Protein AF-A0A382QB35-F1 (afdb_monomer_lite)

Radius of gyration: 14.3 Å; chains: 1; bounding box: 39×26×36 Å

Structure (mmCIF, N/CA/C/O backbone):
data_AF-A0A382QB35-F1
#
_entry.id   AF-A0A382QB35-F1
#
loop_
_atom_site.group_PDB
_atom_site.id
_atom_site.type_symbol
_atom_site.label_atom_id
_atom_site.label_alt_id
_atom_site.label_comp_id
_atom_site.label_asym_id
_atom_site.label_entity_id
_atom_site.label_seq_id
_atom_site.pdbx_PDB_ins_code
_atom_site.Cartn_x
_atom_site.Cartn_y
_atom_site.Cartn_z
_atom_site.occupancy
_atom_site.B_iso_or_equiv
_atom_site.auth_seq_id
_atom_site.auth_comp_id
_atom_site.auth_asym_id
_atom_site.auth_atom_id
_atom_site.pdbx_PDB_model_num
ATOM 1 N N . MET A 1 1 ? -1.355 3.164 12.726 1.00 84.69 1 MET A N 1
ATOM 2 C CA . MET A 1 1 ? 0.019 3.136 12.165 1.00 84.69 1 MET A CA 1
ATOM 3 C C . MET A 1 1 ? 0.702 1.779 12.272 1.00 84.69 1 MET A C 1
ATOM 5 O O . MET A 1 1 ? 0.924 1.176 11.233 1.00 84.69 1 MET A O 1
ATOM 9 N N . LEU A 1 2 ? 1.004 1.259 13.472 1.00 90.19 2 LEU A N 1
ATOM 10 C CA . LEU A 1 2 ? 1.764 0.003 13.611 1.00 90.19 2 LEU A CA 1
ATOM 11 C C . LEU A 1 2 ? 1.088 -1.197 12.923 1.00 90.19 2 LEU A C 1
ATOM 13 O O . LEU A 1 2 ? 1.726 -1.883 12.132 1.00 90.19 2 LEU A O 1
ATOM 17 N N . ALA A 1 3 ? -0.212 -1.402 13.154 1.00 91.88 3 ALA A N 1
ATOM 18 C CA . ALA A 1 3 ? -0.965 -2.486 12.516 1.00 91.88 3 ALA A CA 1
ATOM 19 C C . ALA A 1 3 ? -0.982 -2.377 10.978 1.00 91.88 3 ALA A C 1
ATOM 21 O O . ALA A 1 3 ? -0.844 -3.385 10.292 1.00 91.88 3 ALA A O 1
ATOM 22 N N . LEU A 1 4 ? -1.080 -1.154 10.439 1.00 92.94 4 LEU A N 1
ATOM 23 C CA . LEU A 1 4 ? -1.058 -0.890 8.994 1.00 92.94 4 LEU A CA 1
ATOM 24 C C . LEU A 1 4 ? 0.327 -1.147 8.367 1.00 92.94 4 LEU A C 1
ATOM 26 O O . LEU A 1 4 ? 0.418 -1.651 7.251 1.00 92.94 4 LEU A O 1
ATOM 30 N N . ALA A 1 5 ? 1.409 -0.866 9.095 1.00 92.81 5 ALA A N 1
ATOM 31 C CA . ALA A 1 5 ? 2.762 -1.194 8.648 1.00 92.81 5 ALA A CA 1
ATOM 32 C C . ALA A 1 5 ? 3.023 -2.710 8.691 1.00 92.81 5 ALA A C 1
ATOM 34 O O . ALA A 1 5 ? 3.533 -3.282 7.730 1.00 92.81 5 ALA A O 1
ATOM 35 N N . ILE A 1 6 ? 2.619 -3.383 9.776 1.00 93.94 6 ILE A N 1
ATOM 36 C CA . ILE A 1 6 ? 2.768 -4.839 9.913 1.00 93.94 6 ILE A CA 1
ATOM 37 C C . ILE A 1 6 ? 1.948 -5.566 8.842 1.00 93.94 6 ILE A C 1
ATOM 39 O O . ILE A 1 6 ? 2.478 -6.465 8.190 1.00 93.94 6 ILE A O 1
ATOM 43 N N . LYS A 1 7 ? 0.686 -5.167 8.603 1.00 93.62 7 LYS A N 1
ATOM 44 C CA . LYS A 1 7 ? -0.130 -5.798 7.551 1.00 93.62 7 LYS A CA 1
ATOM 45 C C . LYS A 1 7 ? 0.489 -5.637 6.177 1.00 93.62 7 LYS A C 1
ATOM 47 O O . LYS A 1 7 ? 0.387 -6.555 5.375 1.00 93.62 7 LYS A O 1
ATOM 52 N N . HIS A 1 8 ? 1.133 -4.502 5.907 1.00 94.00 8 HIS A N 1
ATOM 53 C CA . HIS A 1 8 ? 1.750 -4.245 4.609 1.00 94.00 8 HIS A CA 1
ATOM 54 C C . HIS A 1 8 ? 2.916 -5.189 4.368 1.00 94.00 8 HIS A C 1
ATOM 56 O O . HIS A 1 8 ? 2.915 -5.897 3.368 1.00 94.00 8 HIS A O 1
ATOM 62 N N . PHE A 1 9 ? 3.823 -5.298 5.341 1.00 93.06 9 PHE A N 1
ATOM 63 C CA . PHE A 1 9 ? 4.925 -6.252 5.289 1.00 93.06 9 PHE A CA 1
ATOM 64 C C . PHE A 1 9 ? 4.431 -7.692 5.095 1.00 93.06 9 PHE A C 1
ATOM 66 O O . PHE A 1 9 ? 4.926 -8.418 4.233 1.00 93.06 9 PHE A O 1
ATOM 73 N N . LEU A 1 10 ? 3.432 -8.114 5.876 1.00 93.38 10 LEU A N 1
ATOM 74 C CA . LEU A 1 10 ? 2.891 -9.465 5.762 1.00 93.38 10 LEU A CA 1
ATOM 75 C C . LEU A 1 10 ? 2.225 -9.700 4.398 1.00 93.38 10 LEU A C 1
ATOM 77 O O . LEU A 1 10 ? 2.428 -10.749 3.789 1.00 93.38 10 LEU A O 1
ATOM 81 N N . ALA A 1 11 ? 1.459 -8.733 3.898 1.00 92.25 11 ALA A N 1
ATOM 82 C CA . ALA A 1 11 ? 0.795 -8.825 2.605 1.00 92.25 11 ALA A CA 1
ATOM 83 C C . ALA A 1 11 ? 1.796 -8.852 1.437 1.00 92.25 11 ALA A C 1
ATOM 85 O O . ALA A 1 11 ? 1.647 -9.696 0.557 1.00 92.25 11 ALA A O 1
ATOM 86 N N . ASP A 1 12 ? 2.842 -8.021 1.460 1.00 88.56 12 ASP A N 1
ATOM 87 C CA . ASP A 1 12 ? 3.858 -7.954 0.403 1.00 88.56 12 ASP A CA 1
ATOM 88 C C . ASP A 1 12 ? 4.753 -9.198 0.358 1.00 88.56 12 ASP A C 1
ATOM 90 O O . ASP A 1 12 ? 5.032 -9.713 -0.728 1.00 88.56 12 ASP A O 1
ATOM 94 N N . TYR A 1 13 ? 5.211 -9.675 1.522 1.00 87.56 13 TYR A N 1
ATOM 95 C CA . TYR A 1 13 ? 6.325 -10.629 1.601 1.00 87.56 13 TYR A CA 1
ATOM 96 C C . TYR A 1 13 ? 5.949 -12.023 2.106 1.00 87.56 13 TYR A C 1
ATOM 98 O O . TYR A 1 13 ? 6.663 -12.979 1.805 1.00 87.56 13 TYR A O 1
ATOM 106 N N . VAL A 1 14 ? 4.866 -12.165 2.875 1.00 89.62 14 VAL A N 1
ATOM 107 C CA . VAL A 1 14 ? 4.491 -13.448 3.501 1.00 89.62 14 VAL A CA 1
ATOM 108 C C . VAL A 1 14 ? 3.303 -14.086 2.790 1.00 89.62 14 VAL A C 1
ATOM 110 O O . VAL A 1 14 ? 3.344 -15.267 2.451 1.00 89.62 14 VAL A O 1
ATOM 113 N N . PHE A 1 15 ? 2.240 -13.318 2.549 1.00 86.81 15 PHE A N 1
ATOM 114 C CA . PHE A 1 15 ? 0.975 -13.855 2.043 1.00 86.81 15 PHE A CA 1
ATOM 115 C C . PHE A 1 15 ? 0.836 -13.801 0.528 1.00 86.81 15 PHE A C 1
ATOM 117 O O . PHE A 1 15 ? 0.055 -14.563 -0.048 1.00 86.81 15 PHE A O 1
ATOM 124 N N . ASN A 1 16 ? 1.583 -12.925 -0.137 1.00 79.19 16 ASN A N 1
ATOM 125 C CA . ASN A 1 16 ? 1.517 -12.803 -1.578 1.00 79.19 16 ASN A CA 1
ATOM 126 C C . ASN A 1 16 ? 2.706 -13.497 -2.251 1.00 79.19 16 ASN A C 1
ATOM 128 O O . ASN A 1 16 ? 3.863 -13.141 -2.054 1.00 79.19 16 ASN A O 1
ATOM 132 N N . SER A 1 17 ? 2.421 -14.478 -3.108 1.00 66.56 17 SER A N 1
ATOM 133 C CA . SER A 1 17 ? 3.432 -15.040 -4.010 1.00 66.56 17 SER A CA 1
ATOM 134 C C . SER A 1 17 ? 3.843 -13.988 -5.043 1.00 66.56 17 SER A C 1
ATOM 136 O O . SER A 1 17 ? 2.966 -13.255 -5.501 1.00 66.56 17 SER A O 1
ATOM 138 N N . ILE A 1 18 ? 5.119 -13.973 -5.455 1.00 67.19 18 ILE A N 1
ATOM 139 C CA . ILE A 1 18 ? 5.727 -13.001 -6.388 1.00 67.19 18 ILE A CA 1
ATOM 140 C C . ILE A 1 18 ? 4.724 -12.551 -7.470 1.00 67.19 18 ILE A C 1
ATOM 142 O O . ILE A 1 18 ? 4.425 -13.314 -8.395 1.00 67.19 18 ILE A O 1
ATOM 146 N N . PRO A 1 19 ? 4.165 -11.334 -7.361 1.00 67.25 19 PRO A N 1
ATOM 147 C CA . PRO A 1 19 ? 3.098 -10.899 -8.246 1.00 67.25 19 PRO A CA 1
ATOM 148 C C . PRO A 1 19 ? 3.659 -10.610 -9.641 1.00 67.25 19 PRO A C 1
ATOM 150 O O . PRO A 1 19 ? 4.358 -9.622 -9.869 1.00 67.25 19 PRO A O 1
ATOM 153 N N . SER A 1 20 ? 3.346 -11.484 -10.597 1.00 71.12 20 SER A N 1
ATOM 154 C CA . SER A 1 20 ? 3.672 -11.286 -12.009 1.00 71.12 20 SER A CA 1
ATOM 155 C C . SER A 1 20 ? 2.801 -10.185 -12.618 1.00 71.12 20 SER A C 1
ATOM 157 O O . SER A 1 20 ? 1.622 -10.075 -12.292 1.00 71.12 20 SER A O 1
ATOM 159 N N . ASN A 1 21 ? 3.345 -9.432 -13.576 1.00 82.75 21 ASN A N 1
ATOM 160 C CA . ASN A 1 21 ? 2.583 -8.532 -14.453 1.00 82.75 21 ASN A CA 1
ATOM 161 C C . ASN A 1 21 ? 1.937 -7.293 -13.803 1.00 82.75 21 ASN A C 1
ATOM 163 O O . ASN A 1 21 ? 1.087 -6.674 -14.433 1.00 82.75 21 ASN A O 1
ATOM 167 N N . LYS A 1 22 ? 2.411 -6.830 -12.635 1.00 85.38 22 LYS A N 1
ATOM 168 C CA . LYS A 1 22 ? 1.965 -5.556 -12.016 1.00 85.38 22 LYS A CA 1
ATOM 169 C C . LYS A 1 22 ? 2.064 -4.316 -12.928 1.00 85.38 22 LYS A C 1
ATOM 171 O O . LYS A 1 22 ? 1.404 -3.315 -12.690 1.00 85.38 22 LYS A O 1
ATOM 176 N N . HIS A 1 23 ? 2.874 -4.372 -13.984 1.00 90.38 23 HIS A N 1
ATOM 177 C CA . HIS A 1 23 ? 2.997 -3.312 -14.992 1.00 90.38 23 HIS A CA 1
ATOM 178 C C . HIS A 1 23 ? 1.829 -3.267 -16.003 1.00 90.38 23 HIS A C 1
ATOM 180 O O . HIS A 1 23 ? 1.784 -2.364 -16.842 1.00 90.38 23 HIS A O 1
ATOM 186 N N . ILE A 1 24 ? 0.917 -4.245 -15.969 1.00 92.19 24 ILE A N 1
ATOM 187 C CA . ILE A 1 24 ? -0.296 -4.307 -16.789 1.00 92.19 24 ILE A CA 1
ATOM 188 C C . ILE A 1 24 ? -1.478 -3.933 -15.893 1.00 92.19 24 ILE A C 1
ATOM 190 O O . ILE A 1 24 ? -1.773 -4.622 -14.916 1.00 92.19 24 ILE A O 1
ATOM 194 N N . TYR A 1 25 ? -2.156 -2.840 -16.239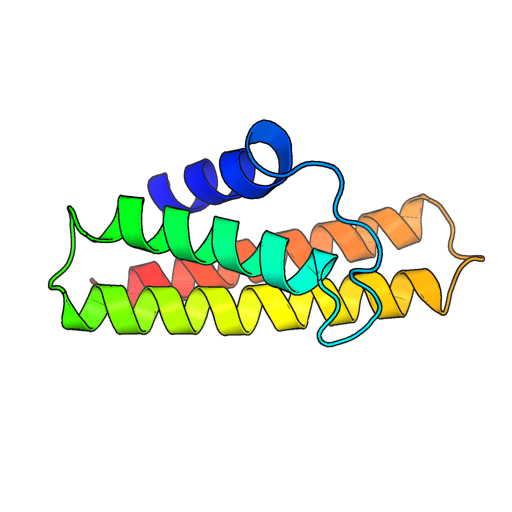 1.00 93.50 25 TYR A N 1
ATOM 195 C CA . TYR A 1 25 ? -3.344 -2.393 -15.519 1.00 93.50 25 TYR A CA 1
ATOM 196 C C . TYR A 1 25 ? -4.442 -3.458 -15.629 1.00 93.50 25 TYR A C 1
ATOM 198 O O . TYR A 1 25 ? -4.737 -3.936 -16.722 1.00 93.50 25 TYR A O 1
ATOM 206 N N . GLY A 1 26 ? -5.023 -3.852 -14.500 1.00 91.12 26 GLY A N 1
ATOM 207 C CA . GLY A 1 26 ? -6.081 -4.857 -14.423 1.00 91.12 26 GLY A CA 1
ATOM 208 C C . GLY A 1 26 ? -5.585 -6.295 -14.563 1.00 91.12 26 GLY A C 1
ATOM 209 O O . GLY A 1 26 ? -6.393 -7.202 -14.740 1.00 91.12 26 GLY A O 1
ATOM 210 N N . SER A 1 27 ? -4.272 -6.542 -14.492 1.00 92.38 27 SER A N 1
ATOM 211 C CA . SER A 1 27 ? -3.756 -7.911 -14.535 1.00 92.38 27 SER A CA 1
ATOM 212 C C . SER A 1 27 ? -4.257 -8.740 -13.350 1.00 92.38 27 SER A C 1
ATOM 214 O O . SER A 1 27 ? -4.435 -8.232 -12.239 1.00 92.38 27 SER A O 1
ATOM 216 N N . SER A 1 28 ? -4.414 -10.047 -13.559 1.00 90.06 28 SER A N 1
ATOM 217 C CA . SER A 1 28 ? -4.787 -10.980 -12.488 1.00 90.06 28 SER A CA 1
ATOM 218 C C . SER A 1 28 ? -3.807 -10.928 -11.311 1.00 90.06 28 SER A C 1
ATOM 220 O O . SER A 1 28 ? -4.229 -10.976 -10.158 1.00 90.06 28 SER A O 1
ATOM 222 N N . GLY A 1 29 ? -2.510 -10.754 -11.588 1.00 89.12 29 GLY A N 1
ATOM 223 C CA . GLY A 1 29 ? -1.477 -10.591 -10.565 1.00 89.12 29 GLY A CA 1
ATOM 224 C C . GLY A 1 29 ? -1.635 -9.307 -9.750 1.00 89.12 29 GLY A C 1
ATOM 225 O O . GLY A 1 29 ? -1.549 -9.356 -8.525 1.00 89.12 29 GLY A O 1
ATOM 226 N N . SER A 1 30 ? -1.921 -8.172 -10.400 1.00 90.44 30 SER A N 1
ATOM 227 C CA . SER A 1 30 ? -2.172 -6.903 -9.700 1.00 90.44 30 SER A CA 1
ATOM 228 C C . SER A 1 30 ? -3.470 -6.922 -8.899 1.00 90.44 30 SER A C 1
ATOM 230 O O . SER A 1 30 ? -3.484 -6.437 -7.774 1.00 90.44 30 SER A O 1
ATOM 232 N N . ILE A 1 31 ? -4.539 -7.519 -9.438 1.00 92.62 31 ILE A N 1
ATOM 233 C CA . ILE A 1 31 ? -5.827 -7.615 -8.739 1.00 92.62 31 ILE A CA 1
ATOM 234 C C . ILE A 1 31 ? -5.694 -8.532 -7.525 1.00 92.62 31 ILE A C 1
ATOM 236 O O . ILE A 1 31 ? -6.113 -8.155 -6.439 1.00 92.62 31 ILE A O 1
ATOM 240 N N . ARG A 1 32 ? -5.052 -9.698 -7.669 1.00 92.44 32 ARG A N 1
ATOM 241 C CA . ARG A 1 32 ? -4.821 -10.608 -6.540 1.00 92.44 32 ARG A CA 1
ATOM 242 C C . ARG A 1 32 ? -4.004 -9.944 -5.436 1.00 92.44 32 ARG A C 1
ATOM 244 O O . ARG A 1 32 ? -4.344 -10.085 -4.266 1.00 92.44 32 ARG A O 1
ATOM 251 N N . HIS A 1 33 ? -2.946 -9.229 -5.810 1.00 93.19 33 HIS A N 1
ATOM 252 C CA . HIS A 1 33 ? -2.138 -8.479 -4.859 1.00 93.19 33 HIS A CA 1
ATOM 253 C C . HIS A 1 33 ? -2.988 -7.446 -4.110 1.00 93.19 33 HIS A C 1
ATOM 255 O O . HIS A 1 33 ? -3.066 -7.491 -2.886 1.00 93.19 33 HIS A O 1
ATOM 261 N N . LEU A 1 34 ? -3.716 -6.603 -4.846 1.00 94.44 34 LEU A N 1
ATOM 262 C CA . LEU A 1 34 ? -4.660 -5.640 -4.284 1.00 94.44 34 LEU A CA 1
ATOM 263 C C . LEU A 1 34 ? -5.658 -6.301 -3.318 1.00 94.44 34 LEU A C 1
ATOM 265 O O . LEU A 1 34 ? -5.849 -5.811 -2.208 1.00 94.44 34 LEU A O 1
ATOM 269 N N . SER A 1 35 ? -6.260 -7.433 -3.695 1.00 94.12 35 SER A N 1
ATOM 270 C CA . SER A 1 35 ? -7.226 -8.142 -2.848 1.00 94.12 35 SER A CA 1
ATOM 271 C C . SER A 1 35 ? -6.627 -8.586 -1.513 1.00 94.12 35 SER A C 1
ATOM 273 O O . SER A 1 35 ? -7.303 -8.496 -0.492 1.00 94.12 35 SER A O 1
ATOM 275 N N . ILE A 1 36 ? -5.364 -9.025 -1.496 1.00 94.88 36 ILE A N 1
ATOM 276 C CA . ILE A 1 36 ? -4.661 -9.396 -0.259 1.00 94.88 36 ILE A CA 1
ATOM 277 C C . ILE A 1 36 ? -4.462 -8.160 0.628 1.00 94.88 36 ILE A C 1
ATOM 279 O O . ILE A 1 36 ? -4.740 -8.225 1.826 1.00 94.88 36 ILE A O 1
ATOM 283 N N . HIS A 1 37 ? -4.044 -7.026 0.056 1.00 95.44 37 HIS A N 1
ATOM 284 C CA . HIS A 1 37 ? -3.870 -5.784 0.816 1.00 95.44 37 HIS A CA 1
ATOM 285 C C . HIS A 1 37 ? -5.186 -5.263 1.390 1.00 95.44 37 HIS A C 1
ATOM 287 O O . HIS A 1 37 ? -5.241 -4.954 2.580 1.00 95.44 37 HIS A O 1
ATOM 293 N N . MET A 1 38 ? -6.253 -5.240 0.588 1.00 96.62 38 MET A N 1
ATOM 294 C CA . MET A 1 38 ? -7.581 -4.826 1.045 1.0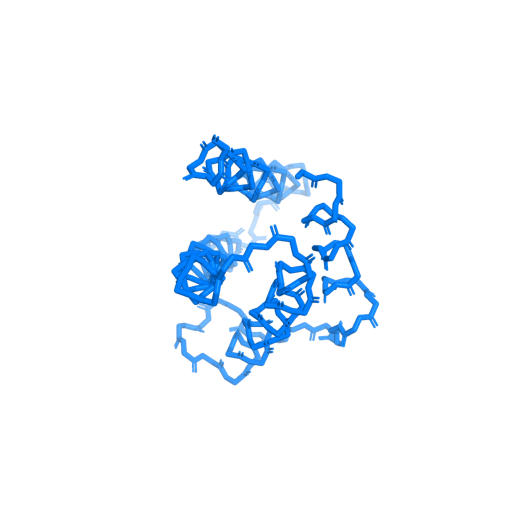0 96.62 38 MET A CA 1
ATOM 295 C C . MET A 1 38 ? -8.120 -5.756 2.137 1.00 96.62 38 MET A C 1
ATOM 297 O O . MET A 1 38 ? -8.625 -5.277 3.148 1.00 96.62 38 MET A O 1
ATOM 301 N N . PHE A 1 39 ? -7.968 -7.076 1.979 1.00 97.06 39 PHE A N 1
ATOM 302 C CA . PHE A 1 39 ? -8.396 -8.049 2.985 1.00 97.06 39 PHE A CA 1
ATOM 303 C C . PHE A 1 39 ? -7.692 -7.826 4.327 1.00 97.06 39 PHE A C 1
ATOM 305 O O . PHE A 1 39 ? -8.350 -7.730 5.361 1.00 97.06 39 PHE A O 1
ATOM 312 N N . TRP A 1 40 ? -6.363 -7.701 4.322 1.00 96.12 40 TRP A N 1
ATOM 313 C CA . TRP A 1 40 ? -5.614 -7.502 5.560 1.00 96.12 40 TRP A CA 1
ATOM 314 C C . TRP A 1 40 ? -5.816 -6.113 6.162 1.00 96.12 40 TRP A C 1
ATOM 316 O O . TRP A 1 40 ? -5.831 -5.997 7.383 1.00 96.12 40 TRP A O 1
ATOM 326 N N . CYS A 1 41 ? -6.022 -5.075 5.346 1.00 95.94 41 CYS A N 1
ATOM 327 C CA . CYS A 1 41 ? -6.398 -3.746 5.827 1.00 95.94 41 CYS A CA 1
ATOM 328 C C . CYS A 1 41 ? -7.742 -3.788 6.570 1.00 95.94 41 CYS A C 1
ATOM 330 O O . CYS A 1 41 ? -7.826 -3.363 7.723 1.00 95.94 41 CYS A O 1
ATOM 332 N N . PHE A 1 42 ? -8.757 -4.410 5.966 1.00 97.19 42 PHE A N 1
ATOM 333 C CA . PHE A 1 42 ? -10.0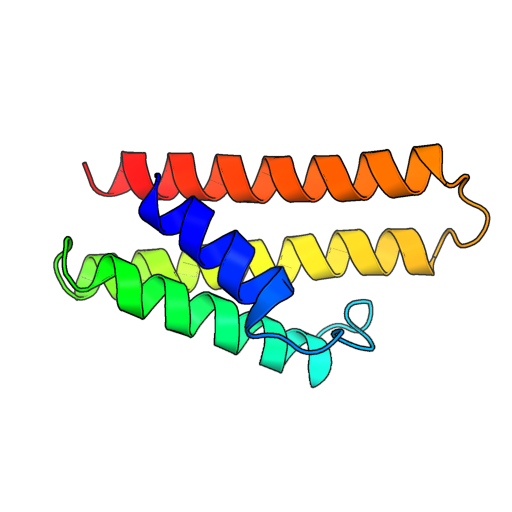53 -4.624 6.606 1.00 97.19 42 PHE A CA 1
ATOM 334 C C . PHE A 1 42 ? -9.908 -5.419 7.912 1.00 97.19 42 PHE A C 1
ATOM 336 O O . PHE A 1 42 ? -10.408 -5.004 8.957 1.00 97.19 42 PHE A O 1
ATOM 343 N N . ALA A 1 43 ? -9.169 -6.533 7.871 1.00 96.31 43 ALA A N 1
ATOM 344 C CA . ALA A 1 43 ? -8.988 -7.430 9.008 1.00 96.31 43 ALA A CA 1
ATOM 345 C C . ALA A 1 43 ? -8.294 -6.768 10.207 1.00 96.31 43 ALA A C 1
ATOM 347 O O . ALA A 1 43 ? -8.594 -7.136 11.340 1.00 96.31 43 ALA A O 1
ATOM 348 N N . VAL A 1 44 ? -7.385 -5.808 9.990 1.00 95.12 44 VAL A N 1
ATOM 349 C CA . VAL A 1 44 ? -6.754 -5.075 11.101 1.00 95.12 44 VAL A CA 1
ATOM 350 C C . VAL A 1 44 ? -7.604 -3.911 11.605 1.00 95.12 44 VAL A C 1
ATOM 352 O O . VAL A 1 44 ? -7.566 -3.624 12.798 1.00 95.12 44 VAL A O 1
ATOM 355 N N . LEU A 1 45 ? -8.366 -3.241 10.734 1.00 94.62 45 LEU A N 1
ATOM 356 C CA . LEU A 1 45 ? -9.122 -2.039 11.102 1.00 94.62 45 LEU A CA 1
ATOM 357 C C . LEU A 1 45 ? -10.476 -2.338 11.762 1.00 94.62 45 LEU A C 1
ATOM 359 O O . LEU A 1 45 ? -10.923 -1.544 12.588 1.00 94.62 45 LEU A O 1
ATOM 363 N N . ILE A 1 46 ? -11.104 -3.481 11.462 1.00 96.62 46 ILE A N 1
ATOM 364 C CA . ILE A 1 46 ? -12.439 -3.836 11.982 1.00 96.62 46 ILE A CA 1
ATOM 365 C C . ILE A 1 46 ? -12.514 -3.919 13.515 1.00 96.62 46 ILE A C 1
ATOM 367 O O . ILE A 1 46 ? -13.584 -3.771 14.096 1.00 96.62 46 ILE A O 1
ATOM 371 N N . TRP A 1 47 ? -11.377 -4.124 14.181 1.00 93.81 47 TRP A N 1
ATOM 372 C CA . TRP A 1 47 ? -11.291 -4.225 15.642 1.00 93.81 47 TRP A CA 1
ATOM 373 C C . TRP A 1 47 ? -11.148 -2.878 16.352 1.00 93.81 47 TRP A C 1
ATOM 375 O O . TRP A 1 47 ? -11.200 -2.831 17.578 1.00 93.81 47 TRP A O 1
ATOM 385 N N . VAL A 1 48 ? -10.908 -1.802 15.601 1.00 92.25 48 VAL A N 1
ATOM 386 C CA . VAL A 1 48 ? -10.546 -0.488 16.154 1.00 92.25 48 VAL A CA 1
ATOM 387 C C . VAL A 1 48 ? -11.472 0.627 15.689 1.00 92.25 48 VAL A C 1
ATOM 389 O O . VAL A 1 48 ? -11.540 1.652 16.358 1.00 92.25 48 VAL A O 1
ATOM 392 N N . LEU A 1 49 ? -12.178 0.444 14.571 1.00 94.31 49 LEU A N 1
ATOM 393 C CA . LEU A 1 49 ? -12.991 1.479 13.941 1.00 94.31 49 LEU A CA 1
ATOM 394 C C . LEU A 1 49 ? -14.417 0.994 13.650 1.00 94.31 49 LEU A C 1
ATOM 396 O O . LEU A 1 49 ? -14.620 -0.199 13.408 1.00 94.31 49 LEU A O 1
ATOM 400 N N . PRO A 1 50 ? -15.405 1.907 13.604 1.00 95.31 50 PRO A N 1
ATOM 401 C CA . PRO A 1 50 ? -16.738 1.589 13.105 1.00 95.31 50 PRO A CA 1
ATOM 402 C C . PRO A 1 50 ? -16.707 1.137 11.633 1.00 95.31 50 PRO A C 1
ATOM 404 O O . PRO A 1 50 ? -15.822 1.516 10.862 1.00 95.31 50 PRO A O 1
ATOM 407 N N . LEU A 1 51 ? -17.672 0.300 11.237 1.00 96.00 51 LEU A N 1
ATOM 408 C CA . LEU A 1 51 ? -17.653 -0.413 9.952 1.00 96.00 51 LEU A CA 1
ATOM 409 C C . LEU A 1 51 ? -17.605 0.514 8.723 1.00 96.00 51 LEU A C 1
ATOM 411 O O . LEU A 1 51 ? -16.929 0.201 7.746 1.00 96.00 51 LEU A O 1
ATOM 415 N N . ASP A 1 52 ? -18.300 1.646 8.761 1.00 95.62 52 ASP A N 1
ATOM 416 C CA . ASP A 1 52 ? -18.286 2.668 7.711 1.00 95.62 52 ASP A CA 1
ATOM 417 C C . ASP A 1 52 ? -16.877 3.242 7.486 1.00 95.62 52 ASP A C 1
ATOM 419 O O . ASP A 1 52 ? -16.390 3.247 6.351 1.00 95.62 52 ASP A O 1
ATOM 423 N N . TYR A 1 53 ? -16.171 3.608 8.559 1.00 95.25 53 TYR A N 1
ATOM 424 C CA . TYR A 1 53 ? -14.776 4.054 8.488 1.00 95.25 53 TYR A CA 1
ATOM 425 C C . TYR A 1 53 ? -13.839 2.955 7.980 1.00 95.25 53 TYR A C 1
ATOM 427 O O . TYR A 1 53 ? -12.941 3.234 7.186 1.00 95.25 53 TYR A O 1
ATOM 435 N N . VAL A 1 54 ? -14.053 1.697 8.380 1.00 96.31 54 VAL A N 1
ATOM 436 C CA . VAL A 1 54 ? -13.255 0.551 7.904 1.00 96.31 54 VAL A CA 1
ATOM 437 C C . VAL A 1 54 ? -13.407 0.369 6.397 1.00 96.31 54 VAL A C 1
ATOM 439 O O . VAL A 1 54 ? -12.409 0.182 5.697 1.00 96.31 54 VAL A O 1
ATOM 442 N N . ILE A 1 55 ? -14.639 0.442 5.885 1.00 96.56 55 ILE A N 1
ATOM 443 C CA . ILE A 1 55 ? -14.926 0.323 4.451 1.00 96.56 55 ILE A CA 1
ATOM 444 C C . ILE A 1 55 ? -14.248 1.464 3.687 1.00 96.56 55 ILE A C 1
ATOM 446 O O . ILE A 1 55 ? -13.548 1.203 2.706 1.00 96.56 55 ILE A O 1
ATOM 450 N N . MET A 1 56 ? -14.395 2.707 4.156 1.00 96.19 56 MET A N 1
ATOM 451 C CA . MET A 1 56 ? -13.773 3.875 3.525 1.00 96.19 56 MET A CA 1
ATOM 452 C C . MET A 1 56 ? -12.243 3.788 3.527 1.00 96.19 56 MET A C 1
ATOM 454 O O . MET A 1 56 ? -11.619 3.976 2.484 1.00 96.19 56 MET A O 1
ATOM 458 N N . ALA A 1 57 ? -11.636 3.450 4.667 1.00 95.88 57 ALA A N 1
ATOM 459 C CA . ALA A 1 57 ? -10.188 3.323 4.801 1.00 95.88 57 ALA A CA 1
ATOM 460 C C . ALA A 1 57 ? -9.626 2.189 3.932 1.00 95.88 57 ALA A C 1
ATOM 462 O O . ALA A 1 57 ? -8.605 2.370 3.275 1.00 95.88 57 ALA A O 1
ATOM 463 N N . THR A 1 58 ? -10.312 1.044 3.874 1.00 96.88 58 THR A N 1
ATOM 464 C CA . THR A 1 58 ? -9.906 -0.098 3.041 1.00 96.88 58 THR A CA 1
ATOM 465 C C . THR A 1 58 ? -10.012 0.226 1.552 1.00 96.88 58 THR A C 1
ATOM 467 O O . THR A 1 58 ? -9.121 -0.123 0.778 1.00 96.88 58 THR A O 1
ATOM 470 N N . ALA A 1 59 ? -11.088 0.900 1.135 1.00 97.50 59 ALA A N 1
ATOM 471 C CA . ALA A 1 59 ? -11.263 1.328 -0.249 1.00 97.50 59 ALA A CA 1
ATOM 472 C C . ALA A 1 59 ? -10.200 2.356 -0.659 1.00 97.50 59 ALA A C 1
ATOM 474 O O . ALA A 1 59 ? -9.641 2.259 -1.751 1.00 97.50 59 ALA A O 1
ATOM 475 N N . PHE A 1 60 ? -9.889 3.305 0.227 1.00 97.19 60 PHE A N 1
ATOM 476 C CA . PHE A 1 60 ? -8.849 4.304 0.006 1.00 97.19 60 PHE A CA 1
ATOM 477 C C . PHE A 1 60 ? -7.451 3.678 -0.082 1.00 97.19 60 PHE A C 1
ATOM 479 O O . PHE A 1 60 ? -6.744 3.916 -1.060 1.00 97.19 60 PHE A O 1
ATOM 486 N N . ASP A 1 61 ? -7.087 2.826 0.882 1.00 96.75 61 ASP A N 1
ATOM 487 C CA . ASP A 1 61 ? -5.837 2.056 0.881 1.00 96.75 61 ASP A CA 1
ATOM 488 C C . ASP A 1 61 ? -5.691 1.254 -0.414 1.00 96.75 61 ASP A C 1
ATOM 490 O O . ASP A 1 61 ? -4.709 1.403 -1.129 1.00 96.75 61 ASP A O 1
ATOM 494 N N . GLY A 1 62 ? -6.715 0.476 -0.778 1.00 96.81 62 GLY A N 1
ATOM 495 C CA . GLY A 1 62 ? -6.706 -0.310 -2.007 1.00 96.81 62 GLY A CA 1
ATOM 496 C C . GLY A 1 62 ? -6.563 0.543 -3.270 1.00 96.81 62 GLY A C 1
ATOM 497 O O . GLY A 1 62 ? -5.817 0.180 -4.181 1.00 96.81 62 GLY A O 1
ATOM 498 N N . PHE A 1 63 ? -7.241 1.692 -3.334 1.00 97.56 63 PHE A N 1
ATOM 499 C CA . PHE A 1 63 ? -7.144 2.599 -4.474 1.00 97.56 63 PHE A CA 1
ATOM 500 C C . PHE A 1 63 ? -5.725 3.149 -4.643 1.00 97.56 63 PHE A C 1
ATOM 502 O O . PHE A 1 63 ? -5.186 3.079 -5.750 1.00 97.56 63 PHE A O 1
ATOM 509 N N . ILE A 1 64 ? -5.118 3.673 -3.574 1.00 97.62 64 ILE A N 1
ATOM 510 C CA . ILE A 1 64 ? -3.759 4.222 -3.636 1.00 97.62 64 ILE A CA 1
ATOM 511 C C . ILE A 1 64 ? -2.752 3.109 -3.928 1.00 97.62 64 ILE A C 1
ATOM 513 O O . ILE A 1 64 ? -2.015 3.226 -4.910 1.00 97.62 64 ILE A O 1
ATOM 517 N N . HIS A 1 65 ? -2.821 2.003 -3.179 1.00 95.38 65 HIS A N 1
ATOM 518 C CA . HIS A 1 65 ? -1.928 0.844 -3.299 1.00 95.38 65 HIS A CA 1
ATOM 519 C C . HIS A 1 65 ? -1.879 0.313 -4.727 1.00 95.38 65 HIS A C 1
ATOM 521 O O . HIS A 1 65 ? -0.816 0.085 -5.300 1.00 95.38 65 HIS A O 1
ATOM 527 N N . TYR A 1 66 ? -3.040 0.146 -5.355 1.00 95.69 66 TYR A N 1
ATOM 528 C CA . TYR A 1 66 ? -3.104 -0.361 -6.719 1.00 95.69 66 TYR A CA 1
ATOM 529 C C . TYR A 1 66 ? -2.453 0.583 -7.741 1.00 95.69 66 TYR A C 1
ATOM 531 O O . TYR A 1 66 ? -1.729 0.133 -8.636 1.00 95.69 66 TYR A O 1
ATOM 539 N N . HIS A 1 67 ? -2.700 1.890 -7.622 1.00 96.25 67 HIS A N 1
ATOM 540 C CA . HIS A 1 67 ? -2.173 2.865 -8.573 1.00 96.25 67 HIS A CA 1
ATOM 541 C C . HIS A 1 67 ? -0.674 3.097 -8.387 1.00 96.25 67 HIS A C 1
ATOM 543 O O . HIS A 1 67 ? 0.044 3.159 -9.388 1.00 96.25 67 HIS A O 1
ATOM 549 N N . GLU A 1 68 ? -0.178 3.181 -7.152 1.00 95.81 68 GLU A N 1
ATOM 550 C CA . GLU A 1 68 ? 1.256 3.349 -6.901 1.00 95.81 68 GLU A CA 1
ATOM 551 C C . GLU A 1 68 ? 2.061 2.140 -7.398 1.00 95.81 68 GLU A C 1
ATOM 553 O O . GLU A 1 68 ? 3.037 2.310 -8.138 1.00 95.81 68 GLU A O 1
ATOM 558 N N . ASP A 1 69 ? 1.579 0.920 -7.136 1.00 93.88 69 ASP A N 1
ATOM 559 C CA . ASP A 1 69 ? 2.214 -0.308 -7.610 1.00 93.88 69 ASP A CA 1
ATOM 560 C C . ASP A 1 69 ? 2.269 -0.375 -9.135 1.00 93.88 69 ASP A C 1
ATOM 562 O O . ASP A 1 69 ? 3.293 -0.769 -9.715 1.00 93.88 69 ASP A O 1
ATOM 566 N N . TYR A 1 70 ? 1.162 -0.010 -9.789 1.00 95.50 70 TYR A N 1
ATOM 567 C CA . TYR A 1 70 ? 1.081 0.041 -11.241 1.00 95.50 70 TYR A CA 1
ATOM 568 C C . TYR A 1 70 ? 2.074 1.058 -11.805 1.00 95.50 70 TYR A C 1
ATOM 570 O O . TYR A 1 70 ? 2.846 0.713 -12.701 1.00 95.50 70 TYR A O 1
ATOM 578 N N . ILE A 1 71 ? 2.103 2.284 -11.273 1.00 96.00 71 ILE A N 1
ATOM 579 C CA . ILE A 1 71 ? 2.991 3.355 -11.745 1.00 96.00 71 ILE A CA 1
ATOM 580 C C . ILE A 1 71 ? 4.456 2.942 -11.576 1.00 96.00 71 ILE A C 1
ATOM 582 O O . ILE A 1 71 ? 5.213 2.992 -12.551 1.00 96.00 71 ILE A O 1
ATOM 586 N N . LYS A 1 72 ? 4.843 2.451 -10.391 1.00 94.94 72 LYS A N 1
ATOM 587 C CA . LYS A 1 72 ? 6.188 1.923 -10.106 1.00 94.94 72 LYS A CA 1
ATOM 588 C C . LYS A 1 72 ? 6.572 0.838 -11.107 1.00 94.94 72 LYS A C 1
ATOM 590 O O . LYS A 1 72 ? 7.614 0.911 -11.765 1.00 94.94 72 LYS A O 1
ATOM 595 N N . SER A 1 73 ? 5.723 -0.179 -11.237 1.00 93.88 73 SER A N 1
ATOM 596 C CA . SER A 1 73 ? 6.012 -1.356 -12.057 1.00 93.88 73 SER A CA 1
ATOM 597 C C . SER A 1 73 ? 6.059 -1.006 -13.542 1.00 93.88 73 SER A C 1
ATOM 599 O O . SER A 1 73 ? 6.929 -1.495 -14.262 1.00 93.88 73 SER A O 1
ATOM 601 N N . LYS A 1 74 ? 5.162 -0.131 -14.011 1.00 95.38 74 LYS A N 1
ATOM 602 C CA . LYS A 1 74 ? 5.136 0.371 -15.387 1.00 95.38 74 LYS A CA 1
ATOM 603 C C . LYS A 1 74 ? 6.376 1.196 -15.705 1.00 95.38 74 LYS A C 1
ATOM 605 O O . LYS A 1 74 ? 6.948 1.018 -16.781 1.00 95.38 74 LYS A O 1
ATOM 610 N N . PHE A 1 75 ? 6.806 2.053 -14.781 1.00 95.69 75 PHE A N 1
ATOM 611 C CA . PHE A 1 75 ? 8.016 2.854 -14.929 1.00 95.69 75 PHE A CA 1
ATOM 612 C C . PHE A 1 75 ? 9.256 1.960 -15.056 1.00 95.69 75 PHE A C 1
ATOM 614 O O . PHE A 1 75 ? 9.983 2.058 -16.043 1.00 95.69 75 PHE A O 1
ATOM 621 N N . ILE A 1 76 ? 9.445 1.010 -14.133 1.00 95.00 76 ILE A N 1
ATOM 622 C CA . ILE A 1 76 ? 10.565 0.053 -14.184 1.00 95.00 76 ILE A CA 1
ATOM 623 C C . ILE A 1 76 ? 10.505 -0.811 -15.453 1.00 95.00 76 ILE A C 1
ATOM 625 O O . ILE A 1 76 ? 11.538 -1.106 -16.052 1.00 95.00 76 ILE A O 1
ATOM 629 N N . TYR A 1 77 ? 9.306 -1.202 -15.893 1.00 93.94 77 TYR A N 1
ATOM 630 C CA . TYR A 1 77 ? 9.124 -1.982 -17.117 1.00 93.94 77 TYR A CA 1
ATOM 631 C C . TYR A 1 77 ? 9.494 -1.202 -18.386 1.00 93.94 77 TYR A C 1
ATOM 633 O O . TYR A 1 77 ? 10.061 -1.787 -19.310 1.00 93.94 77 TYR A O 1
ATOM 641 N N . LYS A 1 78 ? 9.171 0.099 -18.445 1.00 95.56 78 LYS A N 1
ATOM 642 C CA . LYS A 1 78 ? 9.500 0.980 -19.577 1.00 95.56 78 LYS A CA 1
ATOM 643 C C . LYS A 1 78 ? 10.993 1.323 -19.627 1.00 95.56 78 LYS A C 1
ATOM 645 O O . LYS A 1 78 ? 11.518 1.499 -20.719 1.00 95.56 78 LYS A O 1
ATOM 650 N N . HIS A 1 79 ? 11.650 1.376 -18.470 1.00 95.19 79 HIS A N 1
ATOM 651 C CA . HIS A 1 79 ? 13.046 1.781 -18.314 1.00 95.19 79 HIS A CA 1
A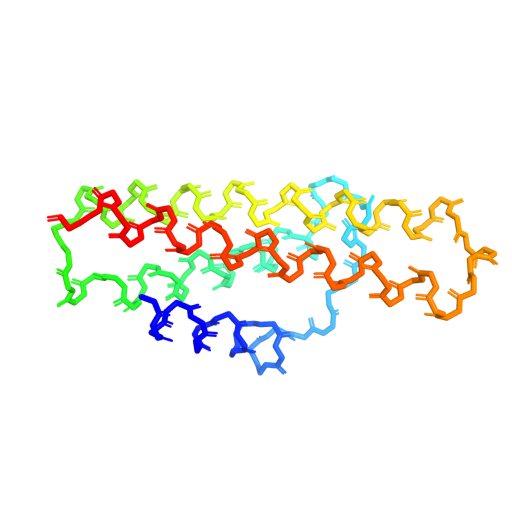TOM 652 C C . HIS A 1 79 ? 13.914 0.620 -17.802 1.00 95.19 79 HIS A C 1
ATOM 654 O O . HIS A 1 79 ? 14.422 0.620 -16.674 1.00 95.19 79 HIS A O 1
ATOM 660 N N . LYS A 1 80 ? 14.057 -0.424 -18.625 1.00 91.12 80 LYS A N 1
ATOM 661 C CA . LYS A 1 80 ? 14.751 -1.668 -18.238 1.00 91.12 80 LYS A CA 1
ATOM 662 C C . LYS A 1 80 ? 16.242 -1.446 -17.978 1.00 91.12 80 LYS A C 1
ATOM 664 O O . LYS A 1 80 ? 16.815 -2.132 -17.127 1.00 91.12 80 LYS A O 1
ATOM 669 N N . GLU A 1 81 ? 16.817 -0.466 -18.667 1.00 95.19 81 GLU A N 1
ATOM 670 C CA . GLU A 1 81 ? 18.198 0.011 -18.613 1.00 95.19 81 GLU A CA 1
ATOM 671 C C . GLU A 1 81 ? 18.564 0.754 -17.320 1.00 95.19 81 GLU A C 1
ATOM 673 O O . GLU A 1 81 ? 19.742 1.016 -17.084 1.00 95.19 81 GLU A O 1
ATOM 678 N N . LEU A 1 82 ? 17.588 1.074 -16.458 1.00 94.50 82 LEU A N 1
ATOM 679 C CA . LEU A 1 82 ? 17.874 1.715 -15.177 1.00 94.50 82 LEU A CA 1
ATOM 680 C C . LEU A 1 82 ? 18.856 0.890 -14.347 1.00 94.50 82 LEU A C 1
ATOM 682 O O . LEU A 1 82 ? 18.699 -0.326 -14.172 1.00 94.50 82 LEU A O 1
ATOM 686 N N . SER A 1 83 ? 19.816 1.601 -13.754 1.00 96.50 83 SER A N 1
ATOM 687 C CA . SER A 1 83 ? 20.724 1.032 -12.768 1.00 96.50 83 SER A CA 1
ATOM 688 C C . SER A 1 83 ? 19.945 0.424 -11.597 1.00 96.50 83 SER A C 1
ATOM 690 O O . SER A 1 83 ? 18.826 0.842 -11.271 1.00 96.50 83 SER A O 1
ATOM 692 N N . ILE A 1 84 ? 20.563 -0.536 -10.908 1.00 94.81 84 ILE A N 1
ATOM 693 C CA . ILE A 1 84 ? 19.990 -1.114 -9.687 1.00 94.81 84 ILE A CA 1
ATOM 694 C C . ILE A 1 84 ? 19.692 -0.036 -8.635 1.00 94.81 84 ILE A C 1
ATOM 696 O O . ILE A 1 84 ? 18.684 -0.111 -7.936 1.00 94.81 84 ILE A O 1
ATOM 700 N N . HIS A 1 85 ? 20.529 1.004 -8.569 1.00 95.94 85 HIS A N 1
ATOM 701 C CA . HIS A 1 85 ? 20.350 2.125 -7.657 1.00 95.94 85 HIS A CA 1
ATOM 702 C C . HIS A 1 85 ? 19.076 2.914 -7.979 1.00 95.94 85 HIS A C 1
ATOM 704 O O . HIS A 1 85 ? 18.267 3.161 -7.088 1.00 95.94 85 HIS A O 1
ATOM 710 N N . SER A 1 86 ? 18.848 3.237 -9.253 1.00 95.31 86 SER A N 1
ATOM 711 C CA . SER A 1 86 ? 17.654 3.960 -9.698 1.00 95.31 86 SER A CA 1
ATOM 712 C C . SER A 1 86 ? 16.377 3.144 -9.488 1.00 95.31 86 SER A C 1
ATOM 714 O O . SER A 1 86 ? 15.393 3.676 -8.980 1.00 95.31 86 SER A O 1
ATOM 716 N N . LYS A 1 87 ? 16.396 1.837 -9.796 1.00 94.00 87 LYS A N 1
ATOM 717 C CA . LYS A 1 87 ? 15.263 0.935 -9.509 1.00 94.00 87 LYS A CA 1
ATOM 718 C C . LYS A 1 87 ? 14.946 0.907 -8.015 1.00 94.00 87 LYS A C 1
ATOM 720 O O . LYS A 1 87 ? 13.784 0.975 -7.632 1.00 94.00 87 LYS A O 1
ATOM 725 N N . ARG A 1 88 ? 15.981 0.886 -7.172 1.00 94.94 88 ARG A N 1
ATOM 726 C CA . ARG A 1 88 ? 15.837 0.930 -5.717 1.00 94.94 88 ARG A CA 1
ATOM 727 C C . ARG A 1 88 ? 15.234 2.251 -5.230 1.00 94.94 88 ARG A C 1
ATOM 729 O O . ARG A 1 88 ? 14.374 2.203 -4.365 1.00 94.94 88 ARG A O 1
ATOM 736 N N . ILE A 1 89 ? 15.630 3.402 -5.783 1.00 96.25 89 ILE A N 1
ATOM 737 C CA . ILE A 1 89 ? 15.005 4.702 -5.458 1.00 96.25 89 ILE A CA 1
ATOM 738 C C . ILE A 1 89 ? 13.505 4.670 -5.762 1.00 96.25 89 ILE A C 1
ATOM 740 O O . ILE A 1 89 ? 12.705 5.071 -4.925 1.00 96.25 89 ILE A O 1
ATOM 744 N N . VAL A 1 90 ? 13.125 4.155 -6.933 1.00 95.50 90 VAL A N 1
ATOM 745 C CA . VAL A 1 90 ? 11.718 4.052 -7.345 1.00 95.50 90 VAL A CA 1
ATOM 746 C C . VAL A 1 90 ? 10.925 3.143 -6.396 1.00 95.50 90 VAL A C 1
ATOM 748 O O . VAL A 1 90 ? 9.821 3.497 -5.995 1.00 95.50 90 VAL A O 1
ATOM 751 N N . THR A 1 91 ? 11.506 2.023 -5.957 1.00 93.19 91 THR A N 1
ATOM 752 C CA . THR A 1 91 ? 10.892 1.164 -4.931 1.00 93.19 91 THR A CA 1
ATOM 753 C C . THR A 1 91 ? 10.803 1.847 -3.561 1.00 93.19 91 THR A C 1
ATOM 755 O O . THR A 1 91 ? 9.802 1.695 -2.878 1.00 93.19 91 THR A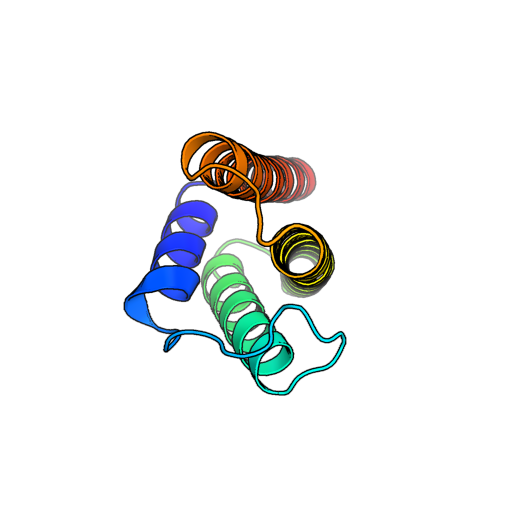 O 1
ATOM 758 N N . TRP A 1 92 ? 11.806 2.621 -3.137 1.00 94.06 92 TRP A N 1
ATOM 759 C CA . TRP A 1 92 ? 11.728 3.362 -1.870 1.00 94.06 92 TRP A CA 1
ATOM 760 C C . TRP A 1 92 ? 10.690 4.481 -1.901 1.00 94.06 92 TRP A C 1
ATOM 762 O O . TRP A 1 92 ? 10.043 4.738 -0.890 1.00 94.06 92 TRP A O 1
ATOM 772 N N . PHE A 1 93 ? 10.518 5.134 -3.049 1.00 96.06 93 PHE A N 1
ATOM 773 C CA . PHE A 1 93 ? 9.474 6.137 -3.230 1.00 96.06 93 PHE A CA 1
ATOM 774 C C . PHE A 1 93 ? 8.077 5.523 -3.092 1.00 96.06 93 PHE A C 1
ATOM 776 O O . PHE A 1 93 ? 7.217 6.088 -2.430 1.00 96.06 93 PHE A O 1
ATOM 783 N N . ASP A 1 94 ? 7.880 4.331 -3.644 1.00 94.50 94 ASP A N 1
ATOM 784 C CA . ASP A 1 94 ? 6.670 3.541 -3.430 1.00 94.50 94 ASP A CA 1
ATOM 785 C C . ASP A 1 94 ? 6.439 3.231 -1.942 1.00 94.50 94 ASP A C 1
ATOM 787 O O . ASP A 1 94 ? 5.366 3.518 -1.425 1.00 94.50 94 ASP A O 1
ATOM 791 N N . GLN A 1 95 ? 7.456 2.785 -1.198 1.00 93.75 95 GLN A N 1
ATOM 792 C CA . GLN A 1 95 ? 7.316 2.583 0.254 1.00 93.75 95 GLN A CA 1
ATOM 793 C C . GLN A 1 95 ? 6.955 3.876 1.008 1.00 93.75 95 GLN A C 1
ATOM 795 O O . GLN A 1 95 ? 6.183 3.843 1.967 1.00 93.75 95 GLN A O 1
ATOM 800 N N . LEU A 1 96 ? 7.483 5.026 0.576 1.00 95.75 96 LEU A N 1
ATOM 801 C CA . LEU A 1 96 ? 7.128 6.322 1.152 1.00 95.75 96 LEU A CA 1
ATOM 802 C C . LEU A 1 96 ? 5.640 6.640 0.950 1.00 95.75 96 LEU A C 1
ATOM 804 O O . LEU A 1 96 ? 4.990 7.086 1.894 1.00 95.75 96 LEU A O 1
ATOM 808 N N . VAL A 1 97 ? 5.091 6.400 -0.242 1.00 96.81 97 VAL A N 1
ATOM 809 C CA . VAL A 1 97 ? 3.675 6.669 -0.535 1.00 96.81 97 VAL A CA 1
ATOM 810 C C . VAL A 1 97 ? 2.751 5.767 0.294 1.00 96.81 97 VAL A C 1
ATOM 812 O O . VAL A 1 97 ? 1.784 6.274 0.869 1.00 96.81 97 VAL A O 1
ATOM 815 N N . HIS A 1 98 ? 3.097 4.494 0.506 1.00 94.94 98 HIS A N 1
ATOM 816 C CA . HIS A 1 98 ? 2.360 3.621 1.430 1.00 94.94 98 HIS A CA 1
ATOM 817 C C . HIS A 1 98 ? 2.367 4.165 2.871 1.00 94.94 98 HIS A C 1
ATOM 819 O O . HIS A 1 98 ? 1.325 4.228 3.525 1.00 94.94 98 HIS A O 1
ATOM 825 N N . ILE A 1 99 ? 3.525 4.611 3.378 1.00 94.81 99 ILE A N 1
ATOM 826 C CA . ILE A 1 99 ? 3.628 5.197 4.726 1.00 94.81 99 ILE A CA 1
ATOM 827 C C . ILE A 1 99 ? 2.767 6.460 4.839 1.00 94.81 99 ILE A C 1
ATOM 829 O O . ILE A 1 99 ? 2.038 6.613 5.820 1.00 94.81 99 ILE A O 1
ATOM 833 N N . LEU A 1 100 ? 2.821 7.347 3.842 1.00 96.50 100 LEU A N 1
ATOM 834 C CA . LEU A 1 100 ? 2.000 8.561 3.804 1.00 96.50 100 LEU A CA 1
ATOM 835 C C . LEU A 1 100 ? 0.503 8.228 3.774 1.00 96.50 100 LEU A C 1
ATOM 837 O O . LEU A 1 100 ? -0.274 8.852 4.495 1.00 96.50 100 LEU A O 1
ATOM 841 N N . THR A 1 101 ? 0.109 7.200 3.022 1.00 95.81 101 THR A N 1
ATOM 842 C CA . THR A 1 101 ? -1.269 6.689 2.988 1.00 95.81 101 THR A CA 1
ATOM 843 C C . THR A 1 101 ? -1.718 6.223 4.370 1.00 95.81 101 THR A C 1
ATOM 845 O O . THR A 1 101 ? -2.801 6.586 4.824 1.00 95.81 101 THR A O 1
ATOM 848 N N . TYR A 1 102 ? -0.868 5.499 5.103 1.00 94.81 102 TYR A N 1
ATOM 849 C CA . TYR A 1 102 ? -1.181 5.071 6.468 1.00 94.81 102 TYR A CA 1
ATOM 850 C C . TYR A 1 102 ? -1.273 6.227 7.456 1.00 94.81 102 TYR A C 1
ATOM 852 O O . TYR A 1 102 ? -2.147 6.192 8.322 1.00 94.81 102 TYR A O 1
ATOM 860 N N . ILE A 1 103 ? -0.416 7.245 7.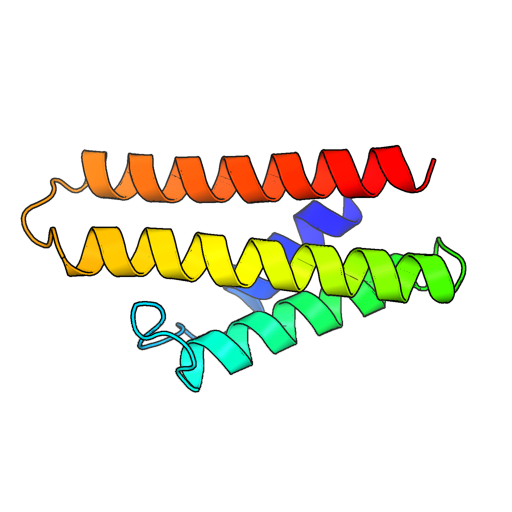329 1.00 95.19 103 ILE A N 1
ATOM 861 C CA . ILE A 1 103 ? -0.501 8.464 8.145 1.00 95.19 103 ILE A CA 1
ATOM 862 C C . ILE A 1 103 ? -1.843 9.154 7.909 1.00 95.19 103 ILE A C 1
ATOM 864 O O . ILE A 1 103 ? -2.510 9.508 8.876 1.00 95.19 103 ILE A O 1
ATOM 868 N N . LEU A 1 104 ? -2.262 9.298 6.648 1.00 94.62 104 LEU A N 1
ATOM 869 C CA . LEU A 1 104 ? -3.546 9.906 6.299 1.00 94.62 104 LEU A CA 1
ATOM 870 C C . LEU A 1 104 ? -4.731 9.100 6.835 1.00 94.62 104 LEU A C 1
ATOM 872 O O . LEU A 1 104 ? -5.626 9.686 7.434 1.00 94.62 104 LEU A O 1
ATOM 876 N N . ILE A 1 105 ? -4.720 7.770 6.678 1.00 92.50 105 ILE A N 1
ATOM 877 C CA . ILE A 1 105 ? -5.765 6.901 7.241 1.00 92.50 105 ILE A CA 1
ATOM 878 C C . ILE A 1 105 ? -5.821 7.059 8.758 1.00 92.50 105 ILE A C 1
ATOM 880 O O . ILE A 1 105 ? -6.899 7.254 9.300 1.00 92.50 105 ILE A O 1
ATOM 884 N N . ALA A 1 106 ? -4.677 7.000 9.445 1.00 90.88 106 ALA A N 1
ATOM 885 C CA . ALA A 1 106 ? -4.627 7.144 10.896 1.00 90.88 106 ALA A CA 1
ATOM 886 C C . ALA A 1 106 ? -5.133 8.521 11.347 1.00 90.88 106 ALA A C 1
ATOM 888 O O . ALA A 1 106 ? -5.930 8.595 12.272 1.00 90.88 106 ALA A O 1
ATOM 889 N N . TRP A 1 107 ? -4.718 9.595 10.677 1.00 91.81 107 TRP A N 1
ATOM 890 C CA . TRP A 1 107 ? -5.178 10.948 10.982 1.00 91.81 107 TRP A CA 1
ATOM 891 C C . TRP A 1 107 ? -6.684 11.125 10.755 1.00 91.81 107 TRP A C 1
ATOM 893 O O . TRP A 1 107 ? -7.342 11.744 11.575 1.00 91.81 107 TRP A O 1
ATOM 903 N N . ALA A 1 108 ? -7.245 10.552 9.688 1.00 88.00 108 ALA A N 1
ATOM 904 C CA . ALA A 1 108 ? -8.662 10.706 9.354 1.00 88.00 108 ALA A CA 1
ATOM 905 C C . ALA A 1 108 ? -9.619 9.943 10.290 1.00 88.00 108 ALA A C 1
ATOM 907 O O . ALA A 1 108 ? -10.822 10.197 10.264 1.00 88.00 108 ALA A O 1
ATOM 908 N N . VAL A 1 109 ? -9.106 8.986 11.070 1.00 81.94 109 VAL A N 1
ATOM 909 C CA . VAL A 1 109 ? -9.901 8.128 11.969 1.00 81.94 109 VAL A CA 1
ATOM 910 C C . VAL A 1 109 ? -9.663 8.416 13.455 1.00 81.94 109 VAL A C 1
ATOM 912 O O . VAL A 1 109 ? -10.198 7.696 14.298 1.00 81.94 109 VAL A O 1
ATOM 915 N N . THR A 1 110 ? -8.839 9.421 13.770 1.00 76.19 110 THR A N 1
ATOM 916 C CA . THR A 1 110 ? -8.586 9.906 15.138 1.00 76.19 110 THR A CA 1
ATOM 917 C C . THR A 1 110 ? -9.319 11.222 15.350 1.00 76.19 110 THR A C 1
ATOM 919 O O . THR A 1 110 ? -9.874 11.407 16.454 1.00 76.19 110 THR A O 1
#

Foldseek 3Di:
DVQLVVQVCCLVPPVQDPQPPLLDPPDPSLVVSLVSSLVSQLVSCVVPADPVLSVVLSVQLSVQLSVLSNVLVNVCVVCVVDDPVVNVVSVVVSVVSSVVSVVVSVVVGD

InterPro domains:
  IPR021737 Bacteriophage phiKZ, Orf197 [PF11750] (2-107)

pLDDT: mean 92.62, std 6.05, range [66.56, 97.62]

Organism: NCBI:txid408172

Secondary structure (DSSP, 8-state):
-HHHHHHHHIIIIIIS---TTTTSTT-HHHHHHHHHHHHHHHHHHTTTS-HHHHHHHHHHHHHHHHHHHHHHHHHHHH-TT--HHHHHHHHHHHHHHHHHHHHHHHHHT-

Sequence (110 aa):
MLALAIKHFLADYVFNSIPSNKHIYGSSGSIRHLSIHMFWCFAVLIWVLPLDYVIMATAFDGFIHYHEDYIKSKFIYKHKELSIHSKRIVTWFDQLVHILTYILIAWAVT